Protein AF-A0A2D9J283-F1 (afdb_monomer)

Foldseek 3Di:
DPDDCPVLLVVLVVCVVVLVLVVSLVSLVVCCVRVVQPLSSLLSNLVSCLSVVVPVSNVVSLVSSCVNVVPPPVSVVVSVVSVVVVVVVVVVPD

Nearest PDB structures (foldseek):
  1na3-assembly2_B  TM=9.388E-01  e=2.540E-03  unidentified
  5mgx-assembly3_G  TM=9.702E-01  e=4.937E-03  Homo sapiens
  7bev-assembly1_A  TM=9.433E-01  e=1.971E-02  Homo sapiens
  6fd7-assembly1_A  TM=9.379E-01  e=4.523E-02  Homo sapiens
  8ei0-assembly1_A  TM=9.169E-01  e=1.529E-01  Homo sapiens

Secondary structure (DSSP, 8-state):
----HHHHHHHHHHHHHTT-HHHHHHHHHHHHHH-TT-HHHHHHHHHHHHHTT-HHHHHHHHHHHH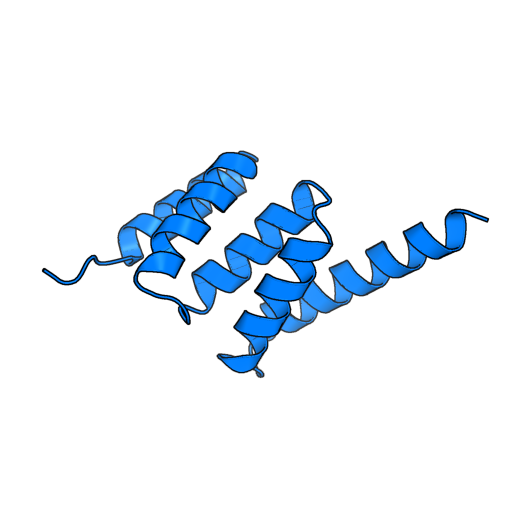HH-TT-HHHHHHHHHHHHHHHHHHHTT-

Sequence (94 aa):
MERDFRHDIQSIQAHLTQGRFDAAIKLCREVLDYAPREPNTLYMLGVAAAQIGDAATTREAFSRALTVTPDRIDLLLNFGNFLQNFICTEVQRF

pLDDT: mean 89.26, std 14.79, range [39.31, 98.44]

Solvent-accessible surface area (backbone atoms only — not comparable to full-atom values): 5143 Å² total; per-residue (Å²): 131,84,83,67,57,72,62,52,51,55,50,33,50,54,25,52,78,69,68,37,31,71,62,19,38,54,49,29,50,61,48,35,76,79,40,77,74,47,47,67,48,26,42,49,31,14,54,29,25,51,76,74,66,37,61,66,57,17,52,53,25,40,52,56,19,38,77,71,47,74,80,43,60,72,57,56,51,53,48,50,54,49,50,55,56,52,54,55,57,63,65,69,74,112

Radius of gyration: 13.59 Å; Cα contacts (8 Å, |Δi|>4): 92; chains: 1; bounding box: 29×28×48 Å

Structure (mmCIF, N/CA/C/O backbone):
data_AF-A0A2D9J283-F1
#
_entry.id   AF-A0A2D9J283-F1
#
loop_
_atom_site.group_PDB
_atom_site.id
_atom_site.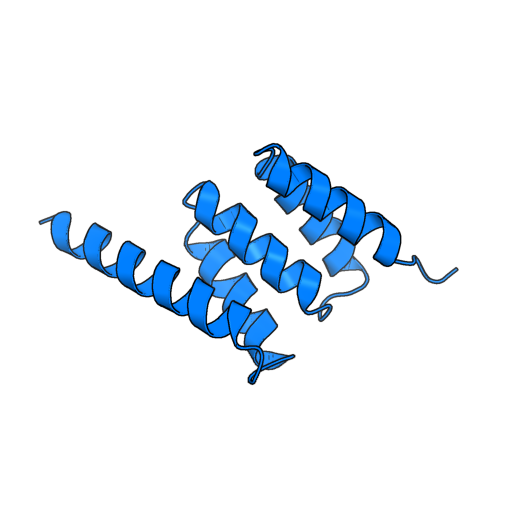type_symbol
_atom_site.label_atom_id
_atom_site.label_alt_id
_atom_site.label_comp_id
_atom_site.label_asym_id
_atom_site.label_entity_id
_atom_site.label_seq_id
_atom_site.pdbx_PDB_ins_code
_atom_site.Cartn_x
_atom_site.Cartn_y
_atom_site.Cartn_z
_atom_site.occupancy
_atom_site.B_iso_or_equiv
_atom_site.auth_seq_id
_atom_site.auth_comp_id
_atom_site.auth_asym_id
_atom_site.auth_atom_id
_atom_site.pdbx_PDB_model_num
ATOM 1 N N . MET A 1 1 ? 5.112 -0.270 -25.196 1.00 40.28 1 MET A N 1
ATOM 2 C CA . MET A 1 1 ? 5.708 0.570 -24.138 1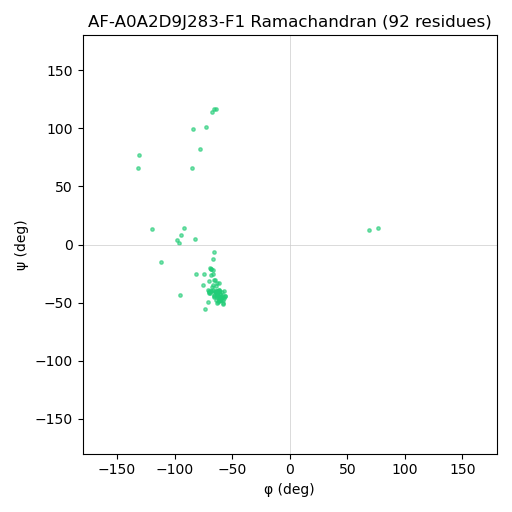.00 40.28 1 MET A CA 1
ATOM 3 C C . MET A 1 1 ? 5.384 -0.101 -22.819 1.00 40.28 1 MET A C 1
ATOM 5 O O . MET A 1 1 ? 4.217 -0.107 -22.449 1.00 40.28 1 MET A O 1
ATOM 9 N N . GLU A 1 2 ? 6.355 -0.741 -22.171 1.00 50.44 2 GLU A N 1
ATOM 10 C CA . GLU A 1 2 ? 6.188 -1.192 -20.784 1.00 50.44 2 GLU A CA 1
ATOM 11 C C . GLU A 1 2 ? 6.053 0.055 -19.910 1.00 50.44 2 GLU A C 1
ATOM 13 O O . GLU A 1 2 ? 6.953 0.895 -19.887 1.00 50.44 2 GLU A O 1
ATOM 18 N N . ARG A 1 3 ? 4.903 0.231 -19.252 1.00 63.84 3 ARG A N 1
ATOM 19 C CA . ARG A 1 3 ? 4.786 1.233 -18.192 1.00 63.84 3 ARG A CA 1
ATOM 20 C C . ARG A 1 3 ? 5.730 0.817 -17.069 1.00 63.84 3 ARG A C 1
ATOM 22 O O . ARG A 1 3 ? 5.569 -0.249 -16.485 1.00 63.84 3 ARG A O 1
ATOM 29 N N . ASP A 1 4 ? 6.727 1.651 -16.811 1.00 74.44 4 ASP A N 1
ATOM 30 C CA . ASP A 1 4 ? 7.700 1.439 -15.748 1.00 74.44 4 ASP A CA 1
ATOM 31 C C . ASP A 1 4 ? 7.133 1.970 -14.42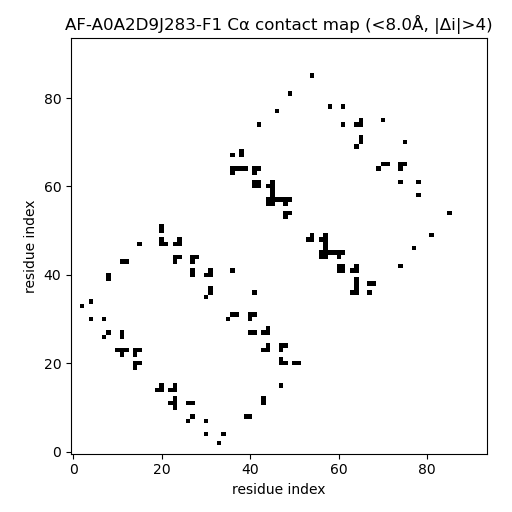8 1.00 74.44 4 ASP A C 1
ATOM 33 O O . ASP A 1 4 ? 7.175 3.172 -14.154 1.00 74.44 4 ASP A O 1
ATOM 37 N N . PHE A 1 5 ? 6.612 1.063 -13.602 1.00 80.38 5 PHE A N 1
ATOM 38 C CA . PHE A 1 5 ? 6.047 1.387 -12.292 1.00 80.38 5 PHE A CA 1
ATOM 39 C C . PHE A 1 5 ? 7.089 1.916 -11.295 1.00 80.38 5 PHE A C 1
ATOM 41 O O . PHE A 1 5 ? 6.714 2.345 -10.209 1.00 80.38 5 PHE A O 1
ATOM 48 N N . ARG A 1 6 ? 8.397 1.930 -11.614 1.00 81.38 6 ARG A N 1
ATOM 49 C CA . ARG A 1 6 ? 9.422 2.482 -10.706 1.00 81.38 6 ARG A CA 1
ATOM 50 C C . ARG A 1 6 ? 9.153 3.940 -10.336 1.00 81.38 6 ARG A C 1
ATOM 52 O O . ARG A 1 6 ? 9.335 4.308 -9.177 1.00 81.38 6 ARG A O 1
ATOM 59 N N . HIS A 1 7 ? 8.698 4.752 -11.291 1.00 87.00 7 HIS A N 1
ATOM 60 C CA . HIS A 1 7 ? 8.320 6.144 -11.022 1.00 87.00 7 HIS A CA 1
ATOM 61 C C . HIS A 1 7 ? 7.032 6.224 -10.198 1.00 87.00 7 HIS A C 1
ATOM 63 O O . HIS A 1 7 ? 6.941 7.022 -9.263 1.00 87.00 7 HIS A O 1
ATOM 69 N N . ASP A 1 8 ? 6.069 5.352 -10.494 1.00 90.44 8 ASP A N 1
ATOM 70 C CA . ASP A 1 8 ? 4.801 5.310 -9.772 1.00 90.44 8 ASP A CA 1
ATOM 71 C C . ASP A 1 8 ? 5.018 4.906 -8.307 1.00 90.44 8 ASP A C 1
ATOM 73 O O . ASP A 1 8 ? 4.490 5.567 -7.419 1.00 90.44 8 ASP A O 1
ATOM 7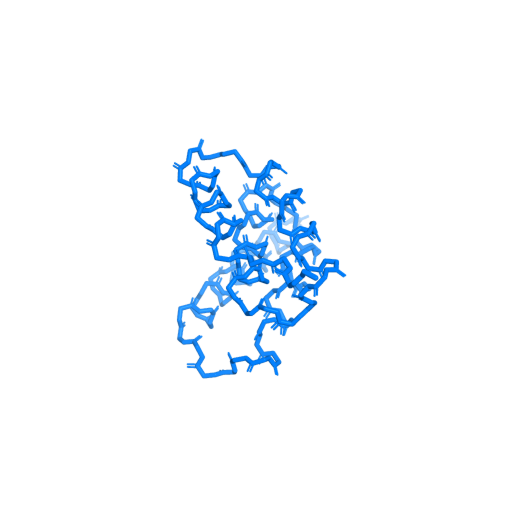7 N N . ILE A 1 9 ? 5.889 3.932 -8.018 1.00 92.62 9 ILE A N 1
ATOM 78 C CA . ILE A 1 9 ? 6.263 3.540 -6.646 1.00 92.62 9 ILE A CA 1
ATOM 79 C C . ILE A 1 9 ? 6.854 4.718 -5.865 1.00 92.62 9 ILE A C 1
ATOM 81 O O . ILE A 1 9 ? 6.473 4.940 -4.715 1.00 92.62 9 ILE A O 1
ATOM 85 N N . GLN A 1 10 ? 7.751 5.507 -6.465 1.00 93.38 10 GLN A N 1
ATOM 86 C CA . GLN A 1 10 ? 8.308 6.689 -5.794 1.00 93.38 10 GLN A CA 1
ATOM 87 C C . GLN A 1 10 ? 7.216 7.710 -5.455 1.00 93.38 10 GLN A C 1
ATOM 89 O O . GLN A 1 10 ? 7.209 8.277 -4.360 1.00 93.38 10 GLN A O 1
ATOM 94 N N . SER A 1 11 ? 6.262 7.909 -6.366 1.00 95.00 11 SER A N 1
ATOM 95 C CA . SER A 1 11 ? 5.112 8.782 -6.140 1.00 95.00 11 SER A CA 1
ATOM 96 C C . SER A 1 11 ? 4.194 8.245 -5.033 1.00 95.00 11 SER A C 1
ATOM 98 O O . SER A 1 11 ? 3.854 8.988 -4.109 1.00 95.00 11 SER A O 1
ATOM 100 N N . ILE A 1 12 ? 3.871 6.944 -5.036 1.00 96.94 12 ILE A N 1
ATOM 101 C CA . ILE A 1 12 ? 3.106 6.298 -3.955 1.00 96.94 12 ILE A CA 1
ATOM 102 C C . ILE A 1 12 ? 3.823 6.522 -2.618 1.00 96.94 12 ILE A C 1
ATOM 104 O O . ILE A 1 12 ? 3.193 6.903 -1.629 1.00 96.94 12 ILE A O 1
ATOM 108 N N . GLN A 1 13 ? 5.147 6.355 -2.578 1.00 95.62 13 GLN A N 1
ATOM 109 C CA . GLN A 1 13 ? 5.929 6.528 -1.356 1.00 95.62 13 GLN A CA 1
ATOM 110 C C . GLN A 1 13 ? 5.877 7.975 -0.864 1.00 95.62 13 GLN A C 1
ATOM 112 O O . GLN A 1 13 ? 5.706 8.209 0.331 1.00 95.62 13 GLN A O 1
ATOM 117 N N . ALA A 1 14 ? 5.950 8.946 -1.774 1.00 97.38 14 ALA A N 1
ATOM 118 C CA . ALA A 1 14 ? 5.791 10.357 -1.445 1.00 97.38 14 ALA A CA 1
ATOM 119 C C . ALA A 1 14 ? 4.381 10.687 -0.922 1.00 97.38 14 ALA A C 1
ATOM 121 O O . ALA A 1 14 ? 4.235 11.524 -0.031 1.00 97.38 14 ALA A O 1
ATOM 122 N N . HIS A 1 15 ? 3.335 10.043 -1.445 1.00 97.62 15 HIS A N 1
ATOM 123 C CA . HIS A 1 15 ? 1.979 10.183 -0.915 1.00 97.62 15 HIS A CA 1
ATOM 124 C C . HIS A 1 15 ? 1.856 9.609 0.502 1.00 97.62 15 HIS A C 1
ATOM 126 O O . HIS A 1 15 ? 1.286 10.274 1.368 1.00 97.62 15 HIS A O 1
ATOM 132 N N . LEU A 1 16 ? 2.438 8.433 0.758 1.00 97.19 16 LEU A N 1
ATOM 133 C CA . LEU A 1 16 ? 2.464 7.804 2.081 1.00 97.19 16 LEU A CA 1
ATOM 134 C C . LEU A 1 16 ? 3.182 8.665 3.125 1.00 97.19 16 LEU A C 1
ATOM 136 O O . LEU A 1 16 ? 2.649 8.882 4.210 1.00 97.19 16 LEU A O 1
ATOM 140 N N . THR A 1 17 ? 4.369 9.187 2.801 1.00 97.00 17 THR A N 1
ATOM 141 C CA . THR A 1 17 ? 5.160 10.007 3.737 1.00 97.00 17 THR A CA 1
ATOM 142 C C . THR A 1 17 ? 4.483 11.333 4.066 1.00 97.00 17 THR A C 1
ATOM 144 O O . THR A 1 17 ? 4.698 11.885 5.140 1.00 97.00 17 THR A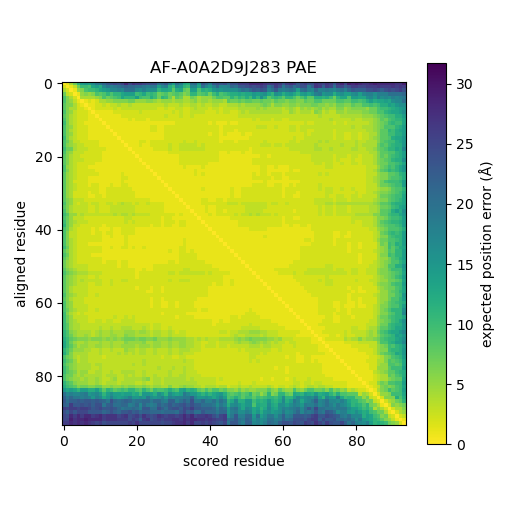 O 1
ATOM 147 N N . GLN A 1 18 ? 3.634 11.831 3.167 1.00 97.50 18 GLN A N 1
ATOM 148 C CA . GLN A 1 18 ? 2.868 13.062 3.351 1.00 97.50 18 GLN A CA 1
ATOM 149 C C . GLN A 1 18 ? 1.459 12.809 3.918 1.00 97.50 18 GLN A C 1
ATOM 151 O O . GLN A 1 18 ? 0.644 13.728 3.945 1.00 97.50 18 GLN A O 1
ATOM 156 N N . GLY A 1 19 ? 1.146 11.575 4.335 1.00 97.19 19 GLY A N 1
ATOM 157 C CA . GLY A 1 19 ? -0.146 11.209 4.926 1.00 97.19 19 GLY A CA 1
ATOM 158 C C . GLY A 1 19 ? -1.329 11.238 3.952 1.00 97.19 19 GLY A C 1
ATOM 159 O O . GLY A 1 19 ? -2.482 11.183 4.372 1.00 97.19 19 GLY A O 1
ATOM 160 N N . ARG A 1 20 ? -1.079 11.325 2.640 1.00 98.12 20 ARG A N 1
ATOM 161 C CA . ARG A 1 20 ? -2.122 11.332 1.604 1.00 98.12 20 ARG A CA 1
ATOM 162 C C . ARG A 1 20 ? -2.516 9.909 1.226 1.00 98.12 20 ARG A C 1
ATOM 164 O O . ARG A 1 20 ? -2.267 9.467 0.102 1.00 98.12 20 ARG A O 1
ATOM 171 N N . PHE A 1 21 ? -3.114 9.193 2.170 1.00 97.75 21 PHE A N 1
ATOM 172 C CA . PHE A 1 21 ? -3.393 7.764 2.032 1.00 97.75 21 PHE A CA 1
ATOM 173 C C . PHE A 1 21 ? -4.380 7.444 0.904 1.00 97.75 21 PHE A C 1
ATOM 175 O O . PHE A 1 21 ? -4.102 6.543 0.121 1.00 97.75 21 PHE A O 1
ATOM 182 N N . ASP A 1 22 ? -5.448 8.223 0.718 1.00 97.81 22 ASP A N 1
ATOM 183 C CA . ASP A 1 22 ? -6.392 8.004 -0.392 1.00 97.81 22 ASP A CA 1
ATOM 184 C C . ASP A 1 22 ? -5.727 8.131 -1.769 1.00 97.81 22 ASP A C 1
ATOM 186 O O . ASP A 1 22 ? -5.976 7.337 -2.679 1.00 97.81 22 ASP A O 1
ATOM 190 N N . ALA A 1 23 ? -4.829 9.110 -1.920 1.00 97.50 23 ALA A N 1
ATOM 191 C CA . ALA A 1 23 ? -4.070 9.292 -3.152 1.00 97.50 23 ALA A CA 1
ATOM 192 C C . ALA A 1 23 ? -3.074 8.144 -3.377 1.00 97.50 23 ALA A C 1
A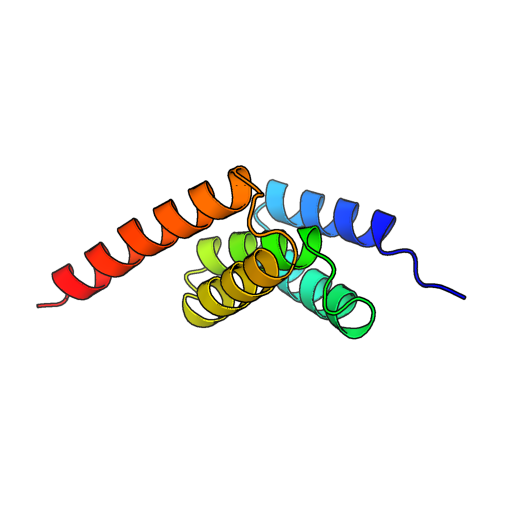TOM 194 O O . ALA A 1 23 ? -2.953 7.661 -4.502 1.00 97.50 23 ALA A O 1
ATOM 195 N N . ALA A 1 24 ? -2.414 7.670 -2.312 1.00 98.38 24 ALA A N 1
ATOM 196 C CA . ALA A 1 24 ? -1.554 6.490 -2.378 1.00 98.38 24 ALA A CA 1
ATOM 197 C C . ALA A 1 24 ? -2.348 5.242 -2.796 1.00 98.38 24 ALA A C 1
ATOM 199 O O . ALA A 1 24 ? -1.920 4.534 -3.698 1.00 98.38 24 ALA A O 1
ATOM 200 N N . ILE A 1 25 ? -3.529 5.006 -2.211 1.00 98.44 25 ILE A N 1
ATOM 201 C CA . ILE A 1 25 ? -4.407 3.873 -2.553 1.00 98.44 25 ILE A CA 1
ATOM 202 C C . ILE A 1 25 ? -4.816 3.927 -4.021 1.00 98.44 25 ILE A C 1
ATOM 204 O O . ILE A 1 25 ? -4.754 2.909 -4.713 1.00 98.44 25 ILE A O 1
ATOM 208 N N . LYS A 1 26 ? -5.232 5.104 -4.504 1.00 97.94 26 LYS A N 1
ATOM 209 C CA . LYS A 1 26 ? -5.617 5.286 -5.904 1.00 97.94 26 LYS A CA 1
ATOM 210 C C . LYS A 1 26 ? -4.467 4.910 -6.838 1.00 97.94 26 LYS A C 1
ATOM 212 O O . LYS A 1 26 ? -4.662 4.087 -7.726 1.00 97.94 26 LYS A O 1
ATOM 217 N N . LEU A 1 27 ? -3.277 5.453 -6.593 1.00 96.88 27 LEU A N 1
ATOM 218 C CA . LEU A 1 27 ? -2.114 5.186 -7.432 1.00 96.88 27 LEU A CA 1
ATOM 219 C C . LEU A 1 27 ? -1.644 3.725 -7.322 1.00 96.88 27 LEU A C 1
ATOM 221 O O . LEU A 1 27 ? -1.305 3.120 -8.332 1.00 96.88 27 LEU A O 1
ATOM 225 N N . CYS A 1 28 ? -1.711 3.112 -6.134 1.00 97.88 28 CYS A N 1
ATOM 226 C CA . CYS A 1 28 ? -1.460 1.679 -5.979 1.00 97.88 28 CYS A CA 1
ATOM 227 C C . CYS A 1 28 ? -2.386 0.839 -6.864 1.00 97.88 28 CYS A C 1
ATOM 229 O O . CYS A 1 28 ? -1.922 -0.090 -7.516 1.00 97.88 28 CYS A O 1
ATOM 231 N N . ARG A 1 29 ? -3.690 1.144 -6.894 1.00 97.38 29 ARG A N 1
ATOM 232 C CA . ARG A 1 29 ? -4.652 0.417 -7.740 1.00 97.38 29 ARG A CA 1
ATOM 233 C C . ARG A 1 29 ? -4.314 0.571 -9.222 1.00 97.38 29 ARG A C 1
ATOM 235 O O . ARG A 1 29 ? -4.248 -0.433 -9.917 1.00 97.38 29 ARG A O 1
ATOM 242 N N . GLU A 1 30 ? -3.992 1.787 -9.660 1.00 95.88 30 GLU A N 1
ATOM 243 C CA . GLU A 1 30 ? -3.567 2.052 -11.042 1.00 95.88 30 GLU A CA 1
ATOM 244 C C . GLU A 1 30 ? -2.313 1.253 -11.429 1.00 95.88 30 GLU A C 1
ATOM 246 O O . GLU A 1 30 ? -2.253 0.711 -12.530 1.00 95.88 30 GLU A O 1
ATOM 251 N N . VAL A 1 31 ? -1.326 1.138 -10.531 1.00 95.88 31 VAL A N 1
ATOM 252 C CA . VAL A 1 31 ? -0.135 0.301 -10.758 1.00 95.88 31 VAL A CA 1
ATOM 253 C C . VAL A 1 31 ? -0.501 -1.180 -10.829 1.00 95.88 31 VAL A C 1
ATOM 255 O O . VAL A 1 31 ? -0.045 -1.895 -11.721 1.00 95.88 31 VAL A O 1
ATOM 258 N N . LEU A 1 32 ? -1.355 -1.655 -9.922 1.00 95.88 32 LEU A N 1
ATOM 259 C CA . LEU A 1 32 ? -1.771 -3.058 -9.871 1.00 95.88 32 LEU A CA 1
ATOM 260 C C . LEU A 1 32 ? -2.649 -3.475 -11.059 1.00 95.88 32 LEU A C 1
ATOM 262 O O . LEU A 1 32 ? -2.683 -4.664 -11.369 1.00 95.88 32 LEU A O 1
ATOM 266 N N . ASP A 1 33 ? -3.299 -2.540 -11.755 1.00 95.12 33 ASP A N 1
ATOM 267 C CA . ASP A 1 33 ? -4.057 -2.842 -12.976 1.00 95.12 33 ASP A CA 1
ATOM 268 C C . ASP A 1 33 ? -3.156 -3.385 -14.096 1.00 95.12 33 ASP A C 1
ATOM 270 O O . ASP A 1 33 ? -3.578 -4.236 -14.880 1.00 95.12 33 ASP A O 1
ATOM 274 N N . TYR A 1 34 ? -1.901 -2.929 -14.166 1.00 93.31 34 TYR A N 1
ATOM 275 C CA . TYR A 1 34 ? -0.938 -3.385 -15.173 1.00 93.31 34 TYR A CA 1
ATOM 276 C C . TYR A 1 34 ? 0.227 -4.209 -14.594 1.00 93.31 34 TYR A C 1
ATOM 278 O O . TYR A 1 34 ? 0.904 -4.912 -15.343 1.00 93.31 34 TYR A O 1
ATOM 286 N N . ALA A 1 35 ? 0.440 -4.186 -13.275 1.00 93.50 35 ALA A N 1
ATOM 287 C CA . ALA A 1 35 ? 1.431 -4.986 -12.553 1.00 93.50 35 ALA A CA 1
ATOM 288 C C . ALA A 1 35 ? 0.802 -5.681 -11.317 1.00 93.50 35 ALA A C 1
ATOM 290 O O . ALA A 1 35 ? 1.175 -5.406 -10.176 1.00 93.50 35 ALA A O 1
ATOM 291 N N . PRO A 1 36 ? -0.135 -6.635 -11.501 1.00 94.88 36 PRO A N 1
ATOM 292 C CA . PRO A 1 36 ? -1.041 -7.131 -10.447 1.00 94.88 36 PRO A CA 1
ATOM 293 C C . PRO A 1 36 ? -0.385 -7.901 -9.293 1.00 94.88 36 PRO A C 1
ATOM 295 O O . PRO A 1 36 ? -1.038 -8.194 -8.284 1.00 94.88 36 PRO A O 1
ATOM 298 N N . ARG A 1 37 ? 0.886 -8.271 -9.455 1.00 94.50 37 ARG A N 1
ATOM 299 C CA . ARG A 1 37 ? 1.681 -9.037 -8.488 1.00 94.50 37 ARG A CA 1
ATOM 300 C C . ARG A 1 37 ? 2.920 -8.275 -8.022 1.00 94.50 37 ARG A C 1
ATOM 302 O O . ARG A 1 37 ? 3.801 -8.897 -7.442 1.00 94.50 37 ARG A O 1
ATOM 309 N N . GLU A 1 38 ? 3.021 -6.973 -8.292 1.00 94.69 38 GLU A N 1
ATOM 310 C CA . GLU A 1 38 ? 4.172 -6.190 -7.842 1.00 94.69 38 GLU A CA 1
ATOM 311 C C . GLU A 1 38 ? 4.147 -6.073 -6.303 1.00 94.69 38 GLU A C 1
ATOM 313 O O . GLU A 1 38 ? 3.207 -5.505 -5.734 1.00 94.69 38 GLU A O 1
ATOM 318 N N . PRO A 1 39 ? 5.130 -6.667 -5.602 1.00 93.12 39 PRO A N 1
ATOM 319 C CA . PRO A 1 39 ? 5.041 -6.863 -4.160 1.00 93.12 39 PRO A CA 1
ATOM 320 C C . PRO A 1 39 ? 5.139 -5.558 -3.365 1.00 93.12 39 PRO A C 1
ATOM 322 O O . PRO A 1 39 ? 4.525 -5.460 -2.302 1.00 93.12 39 PRO A O 1
ATOM 325 N N . ASN A 1 40 ? 5.871 -4.546 -3.847 1.00 94.12 40 ASN A N 1
ATOM 326 C CA . ASN A 1 40 ? 5.992 -3.273 -3.130 1.00 94.12 40 ASN A CA 1
ATOM 327 C C . ASN A 1 40 ? 4.687 -2.483 -3.156 1.00 94.12 40 ASN A C 1
ATOM 329 O O . ASN A 1 40 ? 4.283 -1.937 -2.137 1.00 94.12 40 ASN A O 1
ATOM 333 N N . THR A 1 41 ? 3.990 -2.481 -4.282 1.00 96.81 41 THR A N 1
ATOM 334 C CA . THR A 1 41 ? 2.724 -1.786 -4.483 1.00 96.81 41 THR A CA 1
ATOM 335 C C . THR A 1 41 ? 1.623 -2.452 -3.668 1.00 96.81 41 THR A C 1
ATOM 337 O O . THR A 1 41 ? 0.851 -1.758 -3.010 1.00 96.81 41 THR A O 1
ATOM 340 N N . LEU A 1 42 ? 1.583 -3.791 -3.622 1.00 97.56 42 LEU A N 1
ATOM 341 C CA . LEU A 1 42 ? 0.674 -4.514 -2.723 1.00 97.56 42 LEU A CA 1
ATOM 342 C C . LEU A 1 42 ? 0.962 -4.187 -1.249 1.00 97.56 42 LEU A C 1
ATOM 344 O O . LEU A 1 42 ? 0.039 -3.903 -0.488 1.00 97.56 42 LEU A O 1
ATOM 348 N N . TYR A 1 43 ? 2.237 -4.163 -0.851 1.00 97.19 43 TYR A N 1
ATOM 349 C CA . TYR A 1 43 ? 2.642 -3.761 0.498 1.00 97.19 43 TYR A CA 1
ATOM 350 C C . TYR A 1 43 ? 2.208 -2.322 0.826 1.00 97.19 43 TYR A C 1
ATOM 352 O O . TYR A 1 43 ? 1.599 -2.075 1.866 1.00 97.19 43 TYR A O 1
ATOM 360 N N . MET A 1 44 ? 2.459 -1.371 -0.074 1.00 97.56 44 MET A N 1
ATOM 361 C CA . MET A 1 44 ? 2.116 0.043 0.103 1.00 97.56 44 MET A CA 1
ATOM 362 C C . MET A 1 44 ? 0.605 0.281 0.123 1.00 97.56 44 MET A C 1
ATOM 364 O O . MET A 1 44 ? 0.141 1.122 0.890 1.00 97.56 44 MET A O 1
ATOM 368 N N . LEU A 1 45 ? -0.167 -0.481 -0.660 1.00 98.31 45 LEU A N 1
ATOM 369 C CA . LEU A 1 45 ? -1.628 -0.493 -0.583 1.00 98.31 45 LEU A CA 1
ATOM 370 C C . LEU A 1 45 ? -2.098 -0.946 0.803 1.00 98.31 45 LEU A C 1
ATOM 372 O O . LEU A 1 45 ? -2.951 -0.290 1.393 1.00 98.31 45 LEU A O 1
ATOM 376 N N . GLY A 1 46 ? -1.512 -2.024 1.334 1.00 97.44 46 GLY A N 1
ATOM 377 C CA . GLY A 1 46 ? -1.808 -2.512 2.682 1.00 97.44 46 GLY A CA 1
ATOM 378 C C . GLY A 1 46 ? -1.500 -1.470 3.757 1.00 97.44 46 GLY A C 1
ATOM 379 O O . GLY A 1 46 ? -2.340 -1.202 4.612 1.00 97.44 46 GLY A O 1
ATOM 380 N N . VAL A 1 47 ? -0.335 -0.820 3.676 1.00 96.69 47 VAL A N 1
ATOM 381 C CA . VAL A 1 47 ? 0.049 0.265 4.594 1.00 96.69 47 VAL A CA 1
ATOM 382 C C . VAL A 1 47 ? -0.921 1.445 4.501 1.00 96.69 47 VAL A C 1
ATOM 384 O O . VAL A 1 47 ? -1.398 1.915 5.528 1.00 96.69 47 VAL A O 1
ATOM 387 N N . ALA A 1 48 ? -1.243 1.921 3.296 1.00 97.94 48 ALA A N 1
ATOM 388 C CA . ALA A 1 48 ? -2.152 3.054 3.120 1.00 97.94 48 ALA A CA 1
ATOM 389 C C . ALA A 1 48 ? -3.567 2.746 3.638 1.00 97.94 48 ALA A C 1
ATOM 391 O O . ALA A 1 48 ? -4.159 3.569 4.334 1.00 97.94 48 ALA A O 1
ATOM 392 N N . ALA A 1 49 ? -4.087 1.554 3.331 1.00 97.50 49 ALA A N 1
ATOM 393 C CA . ALA A 1 49 ? -5.401 1.101 3.776 1.00 97.50 49 ALA A CA 1
ATOM 394 C C . ALA A 1 49 ? -5.478 0.970 5.304 1.00 97.50 49 ALA A C 1
ATOM 396 O O . ALA A 1 49 ? -6.469 1.386 5.906 1.00 97.50 49 ALA A O 1
ATOM 397 N N . ALA A 1 50 ? -4.412 0.471 5.940 1.00 95.25 50 ALA A N 1
ATOM 398 C CA . ALA A 1 50 ? -4.347 0.345 7.392 1.00 95.25 50 ALA A CA 1
ATOM 399 C C . ALA A 1 50 ? -4.466 1.714 8.077 1.00 95.25 50 ALA A C 1
ATOM 401 O O . ALA A 1 50 ? -5.169 1.844 9.078 1.00 95.25 50 ALA A O 1
ATOM 402 N N . GLN A 1 51 ? -3.836 2.744 7.503 1.00 95.06 51 GLN A N 1
ATOM 403 C CA . GLN A 1 51 ? -3.828 4.097 8.066 1.00 95.06 51 GLN A CA 1
ATOM 404 C C . GLN A 1 51 ? -5.191 4.792 8.026 1.00 95.06 51 GLN A C 1
ATOM 406 O O . GLN A 1 51 ? -5.459 5.649 8.864 1.00 95.06 51 GLN A O 1
ATOM 411 N N . ILE A 1 52 ? -6.063 4.415 7.087 1.00 94.88 52 ILE A N 1
ATOM 412 C CA . ILE A 1 52 ? -7.437 4.936 7.007 1.00 94.88 52 ILE A CA 1
ATOM 413 C C . ILE A 1 52 ? -8.472 4.002 7.651 1.00 94.88 52 ILE A C 1
ATOM 415 O O . ILE A 1 52 ? -9.668 4.274 7.589 1.00 94.88 52 ILE A O 1
ATOM 419 N N . GLY A 1 53 ? -8.034 2.895 8.261 1.00 92.75 53 GLY A N 1
ATOM 420 C CA . GLY A 1 53 ? -8.917 1.921 8.905 1.00 92.75 53 GLY A CA 1
ATOM 421 C C . GLY A 1 53 ? -9.668 0.992 7.943 1.00 92.75 53 GLY A C 1
ATOM 422 O O . GLY A 1 53 ? -10.593 0.299 8.370 1.00 92.75 53 GLY A O 1
ATOM 423 N N . ASP A 1 54 ? -9.281 0.925 6.664 1.00 95.00 54 ASP A N 1
ATOM 424 C CA . ASP A 1 54 ? -9.857 -0.023 5.705 1.00 95.00 54 ASP A CA 1
ATOM 425 C C . ASP A 1 54 ? -9.259 -1.422 5.916 1.00 95.00 54 ASP A C 1
ATOM 427 O O . ASP A 1 54 ? -8.317 -1.869 5.250 1.00 95.00 54 ASP A O 1
ATOM 431 N N . ALA A 1 55 ? -9.823 -2.133 6.887 1.00 94.19 55 ALA A N 1
ATOM 432 C CA . ALA A 1 55 ? -9.360 -3.454 7.281 1.00 94.19 55 ALA A CA 1
ATOM 433 C C . ALA A 1 55 ? -9.594 -4.547 6.230 1.00 94.19 55 ALA A C 1
ATOM 435 O O . ALA A 1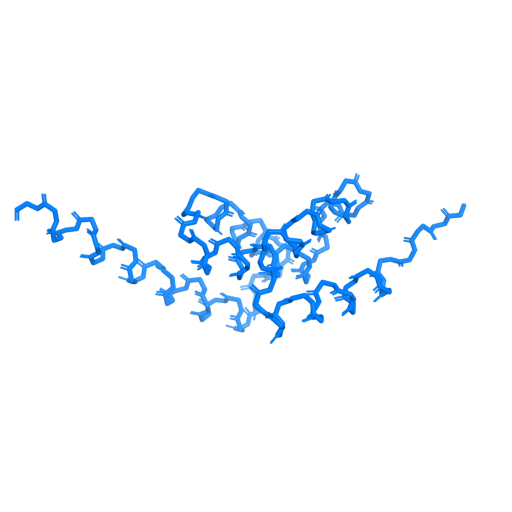 55 ? -8.940 -5.594 6.281 1.00 94.19 55 ALA A O 1
ATOM 436 N N . ALA A 1 56 ? -10.532 -4.343 5.302 1.00 94.31 56 ALA A N 1
ATOM 437 C CA . ALA A 1 56 ? -10.784 -5.285 4.219 1.00 94.31 56 ALA A CA 1
ATOM 438 C C . ALA A 1 56 ? -9.648 -5.205 3.194 1.00 94.31 56 ALA A C 1
ATOM 440 O O . ALA A 1 56 ? -8.956 -6.203 2.971 1.00 94.31 56 ALA A O 1
ATOM 441 N N . THR A 1 57 ? -9.379 -4.003 2.673 1.00 96.06 57 THR A N 1
ATOM 442 C CA . THR A 1 57 ? -8.286 -3.777 1.716 1.00 96.06 57 THR A CA 1
ATOM 443 C C . THR A 1 57 ? -6.931 -4.108 2.337 1.00 96.06 57 THR A C 1
ATOM 445 O O . THR A 1 57 ? -6.092 -4.727 1.685 1.00 96.06 57 THR A O 1
ATOM 448 N N . THR A 1 58 ? -6.722 -3.772 3.614 1.00 96.56 58 THR A N 1
ATOM 449 C CA . THR A 1 58 ? -5.473 -4.087 4.324 1.00 96.56 58 THR A CA 1
ATOM 450 C C . THR A 1 58 ? -5.185 -5.588 4.324 1.00 96.56 58 THR A C 1
ATOM 452 O O . THR A 1 58 ? -4.093 -6.011 3.941 1.00 96.56 58 THR A O 1
ATOM 455 N N . ARG A 1 59 ? -6.174 -6.407 4.713 1.00 95.75 59 ARG A N 1
ATOM 456 C CA . ARG A 1 59 ? -6.029 -7.869 4.741 1.00 95.75 59 ARG A CA 1
ATOM 457 C C . ARG A 1 59 ? -5.780 -8.436 3.354 1.00 95.75 59 ARG A C 1
ATOM 459 O O . ARG A 1 59 ? -4.885 -9.265 3.207 1.00 95.75 59 ARG A O 1
ATOM 466 N N . GLU A 1 60 ? -6.535 -7.997 2.351 1.00 96.75 60 GLU A N 1
ATOM 467 C CA . GLU A 1 60 ? -6.367 -8.493 0.986 1.00 96.75 60 GLU A CA 1
ATOM 468 C C . GLU A 1 60 ? -4.969 -8.167 0.441 1.00 96.75 60 GLU A C 1
ATOM 470 O O . GLU A 1 60 ? -4.267 -9.056 -0.046 1.00 96.75 60 GLU A O 1
ATOM 475 N N . ALA A 1 61 ? -4.540 -6.909 0.566 1.00 97.50 61 ALA A N 1
ATOM 476 C CA . ALA A 1 61 ? -3.289 -6.424 0.000 1.00 97.50 61 ALA A CA 1
ATOM 477 C C . ALA A 1 61 ? -2.066 -7.106 0.630 1.00 97.50 61 ALA A C 1
ATOM 479 O O . ALA A 1 61 ? -1.218 -7.630 -0.096 1.00 97.50 61 ALA A O 1
ATOM 480 N N . PHE A 1 62 ? -2.005 -7.186 1.966 1.00 96.50 62 PHE A N 1
ATOM 481 C CA . PHE A 1 62 ? -0.922 -7.898 2.651 1.00 96.50 62 PHE A CA 1
ATOM 482 C C . PHE A 1 62 ? -0.935 -9.401 2.359 1.00 96.50 62 PHE A C 1
ATOM 484 O O . PHE A 1 62 ? 0.125 -9.975 2.113 1.00 96.50 62 PHE A O 1
ATOM 491 N N . SER A 1 63 ? -2.113 -10.035 2.308 1.00 95.38 63 SER A N 1
ATOM 492 C CA . SER A 1 63 ? -2.211 -11.462 1.971 1.00 95.38 63 SER A CA 1
ATOM 493 C C . SER A 1 63 ? -1.675 -11.731 0.568 1.00 95.38 63 SER A C 1
ATOM 495 O O . SER A 1 63 ? -0.832 -12.605 0.384 1.00 95.38 63 SER A O 1
ATOM 497 N N . ARG A 1 64 ? -2.093 -10.935 -0.425 1.00 97.56 64 ARG A N 1
ATOM 498 C CA . ARG A 1 64 ? -1.584 -11.036 -1.800 1.00 97.56 64 ARG A CA 1
ATOM 499 C C . ARG A 1 64 ? -0.080 -10.800 -1.858 1.00 97.56 64 ARG A C 1
ATOM 501 O O . ARG A 1 64 ? 0.617 -11.553 -2.532 1.00 97.56 64 ARG A O 1
ATOM 508 N N . ALA A 1 65 ? 0.437 -9.813 -1.138 1.00 96.62 65 ALA A N 1
ATOM 509 C CA . ALA A 1 65 ? 1.867 -9.544 -1.122 1.00 96.62 65 ALA A CA 1
ATOM 510 C C . ALA A 1 65 ? 2.677 -10.718 -0.534 1.00 96.62 65 ALA A C 1
ATOM 512 O O . ALA A 1 65 ? 3.692 -11.104 -1.112 1.00 96.62 65 ALA A O 1
ATOM 513 N N . LEU A 1 66 ? 2.186 -11.366 0.531 1.00 95.62 66 LEU A N 1
ATOM 514 C CA . LEU A 1 66 ? 2.803 -12.575 1.102 1.00 95.62 66 LEU A CA 1
ATOM 515 C C . LEU A 1 66 ? 2.783 -13.773 0.154 1.00 95.62 66 LEU A C 1
ATOM 517 O O . LEU A 1 66 ? 3.703 -14.582 0.192 1.00 95.62 66 LEU A O 1
ATOM 521 N N . THR A 1 67 ? 1.786 -13.889 -0.730 1.00 96.25 67 THR A N 1
ATOM 522 C CA . THR A 1 67 ? 1.811 -14.950 -1.757 1.00 96.25 67 THR A CA 1
ATOM 523 C C . THR A 1 67 ? 2.932 -14.765 -2.783 1.00 96.25 67 THR A C 1
ATOM 525 O O . THR A 1 67 ? 3.311 -15.727 -3.447 1.00 96.25 67 THR A O 1
ATOM 528 N N . VAL A 1 68 ? 3.452 -13.542 -2.941 1.00 95.94 68 VAL A N 1
ATOM 529 C CA . VAL A 1 68 ? 4.541 -13.224 -3.878 1.00 95.94 68 VAL A CA 1
ATOM 530 C C . VAL A 1 68 ? 5.898 -13.250 -3.175 1.00 95.94 68 VAL A C 1
ATOM 532 O O . VAL A 1 68 ? 6.846 -13.807 -3.720 1.00 95.94 68 VAL A O 1
ATOM 535 N N . THR A 1 69 ? 5.987 -12.676 -1.973 1.00 94.00 69 THR A N 1
ATOM 536 C CA . THR A 1 69 ? 7.220 -12.587 -1.172 1.00 94.00 69 THR A CA 1
ATOM 537 C C . THR A 1 69 ? 6.960 -13.058 0.267 1.00 94.00 69 THR A C 1
ATOM 539 O O . THR A 1 69 ? 6.782 -12.222 1.161 1.00 94.00 69 THR A O 1
ATOM 542 N N . PRO A 1 70 ? 6.874 -14.379 0.511 1.00 94.00 70 PRO A N 1
ATOM 543 C CA . PRO A 1 70 ? 6.481 -14.935 1.811 1.00 94.00 70 PRO A CA 1
ATOM 544 C C . PRO A 1 70 ? 7.527 -14.733 2.916 1.00 94.00 70 PRO A C 1
ATOM 546 O O . PRO A 1 70 ? 7.199 -14.800 4.096 1.00 94.00 70 PRO A O 1
ATOM 549 N N . ASP A 1 71 ? 8.779 -14.487 2.544 1.00 94.06 71 ASP A N 1
ATOM 550 C CA . ASP A 1 71 ? 9.943 -14.312 3.416 1.00 94.06 71 ASP A CA 1
ATOM 551 C C . ASP A 1 71 ? 10.262 -12.838 3.722 1.00 94.06 71 ASP A C 1
ATOM 553 O O . ASP A 1 71 ? 11.210 -12.529 4.449 1.00 94.06 71 ASP A O 1
ATOM 557 N N . ARG A 1 72 ? 9.459 -11.906 3.197 1.00 92.56 72 ARG A N 1
ATOM 558 C CA . ARG A 1 72 ? 9.663 -10.470 3.385 1.00 92.56 72 ARG A CA 1
ATOM 559 C C . ARG A 1 72 ? 9.302 -10.041 4.816 1.00 92.56 72 ARG A C 1
ATOM 561 O O . ARG A 1 72 ? 8.135 -9.847 5.157 1.00 92.56 72 ARG A O 1
ATOM 568 N N . ILE A 1 73 ? 10.330 -9.863 5.647 1.00 93.19 73 ILE A N 1
ATOM 569 C CA . ILE A 1 73 ? 10.213 -9.609 7.094 1.00 93.19 73 ILE A CA 1
ATOM 570 C C . ILE A 1 73 ? 9.398 -8.350 7.417 1.00 93.19 73 ILE A C 1
ATOM 572 O O . ILE A 1 73 ? 8.535 -8.396 8.290 1.00 93.19 73 ILE A O 1
ATOM 576 N N . ASP A 1 74 ? 9.630 -7.232 6.725 1.00 90.81 74 ASP A N 1
ATOM 577 C CA . ASP A 1 74 ? 8.903 -5.977 6.969 1.00 90.81 74 ASP A CA 1
ATOM 578 C C . ASP A 1 74 ? 7.397 -6.123 6.717 1.00 90.81 74 ASP A C 1
ATOM 580 O O . ASP A 1 74 ? 6.577 -5.541 7.429 1.00 90.81 74 ASP A O 1
ATOM 584 N N . LEU A 1 75 ? 7.021 -6.966 5.757 1.00 93.94 75 LEU A N 1
ATOM 585 C CA . LEU A 1 75 ? 5.631 -7.271 5.463 1.00 93.94 75 LEU A CA 1
ATOM 586 C C . LEU A 1 75 ? 4.997 -8.116 6.570 1.00 93.94 75 LEU A C 1
ATOM 588 O O . LEU A 1 75 ? 3.934 -7.759 7.079 1.00 93.94 75 LEU A O 1
ATOM 592 N N . LEU A 1 76 ? 5.668 -9.196 6.978 1.00 94.62 76 LEU A N 1
ATOM 593 C CA . LEU A 1 76 ? 5.219 -10.052 8.079 1.00 94.62 76 LEU A CA 1
ATOM 594 C C . LEU A 1 76 ? 5.024 -9.250 9.373 1.00 94.62 76 LEU A C 1
ATOM 596 O O . LEU A 1 76 ? 3.999 -9.401 10.037 1.00 94.62 76 LEU A O 1
ATOM 600 N N . LEU A 1 77 ? 5.971 -8.365 9.701 1.00 94.88 77 LEU A N 1
ATOM 601 C CA . LEU A 1 77 ? 5.893 -7.499 10.878 1.00 94.88 77 LEU A CA 1
ATOM 602 C C . LEU A 1 77 ? 4.708 -6.533 10.795 1.00 94.88 77 LEU A C 1
ATOM 604 O O . LEU A 1 77 ? 3.910 -6.458 11.729 1.00 94.88 77 LEU A O 1
ATOM 608 N N . ASN A 1 78 ? 4.553 -5.821 9.679 1.00 92.38 78 ASN A N 1
ATOM 609 C CA . ASN A 1 78 ? 3.477 -4.841 9.542 1.00 92.38 78 ASN A CA 1
ATOM 610 C C . ASN A 1 78 ? 2.095 -5.489 9.517 1.00 92.38 78 ASN A C 1
ATOM 612 O O . ASN A 1 78 ? 1.169 -4.973 10.143 1.00 92.38 78 ASN A O 1
ATOM 616 N N . PHE A 1 79 ? 1.954 -6.637 8.853 1.00 94.38 79 PHE A N 1
ATOM 617 C CA . PHE A 1 79 ? 0.686 -7.35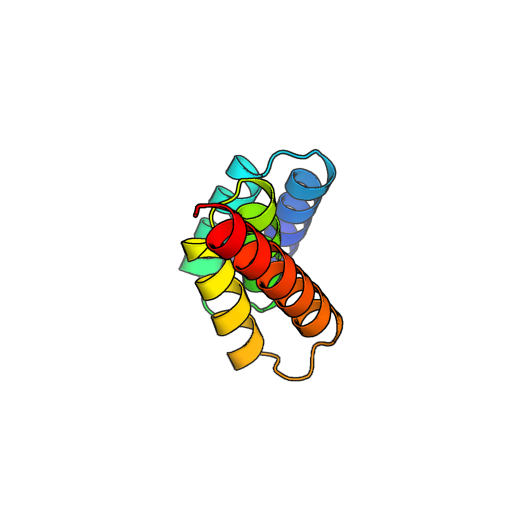1 8.839 1.00 94.38 79 PHE A CA 1
ATOM 618 C C . PHE A 1 79 ? 0.363 -7.961 10.208 1.00 94.38 79 PHE A C 1
ATOM 620 O O . PHE A 1 79 ? -0.769 -7.845 10.672 1.00 94.38 79 PHE A O 1
ATOM 627 N N . GLY A 1 80 ? 1.358 -8.528 10.898 1.00 93.31 80 GLY A N 1
ATOM 628 C CA . GLY A 1 80 ? 1.204 -9.016 12.270 1.00 93.31 80 GLY A CA 1
ATOM 629 C C . GLY A 1 80 ? 0.746 -7.917 13.233 1.00 93.31 80 GLY A C 1
ATOM 630 O O . GLY A 1 80 ? -0.241 -8.103 13.944 1.00 93.31 80 GLY A O 1
ATOM 631 N N . ASN A 1 81 ? 1.392 -6.748 13.192 1.00 92.00 81 ASN A N 1
ATOM 632 C CA . ASN A 1 81 ? 1.008 -5.582 13.996 1.00 92.00 81 ASN A CA 1
ATOM 633 C C . ASN A 1 81 ? -0.420 -5.114 13.681 1.00 92.00 81 ASN A C 1
ATOM 635 O O . ASN A 1 81 ? -1.198 -4.820 14.589 1.00 92.00 81 ASN A O 1
ATOM 639 N N . PHE A 1 82 ? -0.788 -5.073 12.396 1.00 92.00 82 PHE A N 1
ATOM 640 C CA . PHE A 1 82 ? -2.147 -4.733 11.985 1.00 92.00 82 PHE A CA 1
ATOM 641 C C . PHE A 1 82 ? -3.177 -5.722 12.550 1.00 92.00 82 PHE A C 1
ATOM 643 O O . PHE A 1 82 ? -4.176 -5.297 13.127 1.00 92.00 82 PHE A O 1
ATOM 650 N N . LEU A 1 83 ? -2.929 -7.030 12.431 1.00 90.31 83 LEU A N 1
ATOM 651 C CA . LEU A 1 83 ? -3.841 -8.060 12.933 1.00 90.31 83 LEU A CA 1
ATOM 652 C C . LEU A 1 83 ? -3.993 -8.001 14.456 1.00 90.31 83 LEU A C 1
ATOM 654 O O . LEU A 1 83 ? -5.114 -8.100 14.948 1.00 90.31 83 LEU A O 1
ATOM 658 N N . GLN A 1 84 ? -2.905 -7.789 15.201 1.00 87.50 84 GLN A N 1
ATOM 659 C CA . GLN A 1 84 ? -2.968 -7.624 16.657 1.00 87.50 84 GLN A CA 1
ATOM 660 C C . GLN A 1 84 ? -3.847 -6.432 17.057 1.00 87.50 84 GLN A C 1
ATOM 662 O O . GLN A 1 84 ? -4.722 -6.567 17.913 1.00 87.50 84 GLN A O 1
ATOM 667 N N . ASN A 1 85 ? -3.665 -5.283 16.402 1.00 82.56 85 ASN A N 1
ATOM 668 C CA . ASN A 1 85 ? -4.444 -4.078 16.693 1.00 82.56 85 ASN A CA 1
ATOM 669 C C . ASN A 1 85 ? -5.921 -4.223 16.289 1.00 82.56 85 ASN A C 1
ATOM 671 O O . ASN A 1 85 ? -6.818 -3.782 17.012 1.00 82.56 85 ASN A O 1
ATOM 675 N N . PHE A 1 86 ? -6.192 -4.855 15.145 1.00 75.81 86 PHE A N 1
ATOM 676 C CA . PHE A 1 86 ? -7.554 -5.042 14.652 1.00 75.81 86 PHE A CA 1
ATOM 677 C C . PHE A 1 86 ? -8.349 -6.042 15.508 1.00 75.81 86 PHE A C 1
ATOM 679 O O . PHE A 1 86 ? -9.491 -5.774 15.870 1.00 75.81 86 PHE A O 1
ATOM 686 N N . ILE A 1 87 ? -7.731 -7.153 15.926 1.00 64.56 87 ILE A N 1
ATOM 687 C CA . ILE A 1 87 ? -8.382 -8.142 16.802 1.00 64.56 87 ILE A CA 1
ATOM 688 C C . ILE A 1 87 ? -8.723 -7.521 18.167 1.00 64.56 87 ILE A C 1
ATOM 690 O O . ILE A 1 87 ? -9.814 -7.741 18.688 1.00 64.56 87 ILE A O 1
ATOM 694 N N . CYS A 1 88 ? -7.847 -6.685 18.732 1.00 57.69 88 CYS A N 1
ATOM 695 C CA . CYS A 1 88 ? -8.127 -6.013 20.005 1.00 57.69 88 CYS A CA 1
ATOM 696 C C . CYS A 1 88 ? -9.297 -5.014 19.930 1.00 57.69 88 CYS A C 1
ATOM 698 O O . CYS A 1 88 ? -10.017 -4.850 20.915 1.00 57.69 88 CYS A O 1
ATOM 700 N N . THR A 1 89 ? -9.529 -4.375 18.780 1.00 57.16 89 THR A N 1
ATOM 701 C CA . THR A 1 89 ? -10.615 -3.388 18.624 1.00 57.16 89 THR A CA 1
ATOM 702 C C . THR A 1 89 ? -11.989 -4.017 18.371 1.00 57.16 89 THR A C 1
ATOM 704 O O . THR A 1 89 ? -12.997 -3.417 18.743 1.00 57.16 89 THR A O 1
ATOM 707 N N . GLU A 1 90 ? -12.062 -5.234 17.822 1.00 52.03 90 GLU A N 1
ATOM 708 C CA . GLU A 1 90 ? -13.323 -5.992 17.734 1.00 52.03 90 GLU A CA 1
ATOM 709 C C . GLU A 1 90 ? -13.745 -6.584 19.088 1.00 52.03 90 GLU A C 1
ATOM 711 O O . GLU A 1 90 ? -14.935 -6.610 19.400 1.00 52.03 90 GLU A O 1
ATOM 716 N N . VAL A 1 91 ? -12.792 -6.998 19.930 1.00 49.91 91 VAL A N 1
ATOM 717 C CA . VAL A 1 91 ? -13.096 -7.578 21.252 1.00 49.91 91 VAL A CA 1
ATOM 718 C C . VAL A 1 91 ? -13.539 -6.511 22.267 1.00 49.91 91 VAL A C 1
ATOM 720 O O . VAL A 1 91 ? -14.314 -6.812 23.168 1.00 49.91 91 VAL A O 1
ATOM 723 N N . GLN A 1 92 ? -13.132 -5.248 22.098 1.00 39.31 92 GLN A N 1
ATOM 724 C CA . GLN A 1 92 ? -13.564 -4.120 22.945 1.00 39.31 92 GLN A CA 1
ATOM 725 C C . GLN A 1 92 ? -14.928 -3.512 22.558 1.00 39.31 92 GLN A C 1
ATOM 727 O O . GLN A 1 92 ? -15.333 -2.506 23.138 1.00 39.31 92 GLN A O 1
ATOM 732 N N . ARG A 1 93 ? -15.646 -4.090 21.585 1.00 46.31 93 ARG A N 1
ATOM 733 C CA . ARG A 1 93 ? -17.008 -3.669 21.201 1.00 46.31 93 ARG A CA 1
ATOM 734 C C . ARG A 1 93 ? -18.136 -4.413 21.934 1.00 46.31 93 ARG A C 1
ATOM 736 O O . ARG A 1 93 ? -19.287 -4.287 21.518 1.00 46.31 93 ARG A O 1
ATOM 743 N N . PHE A 1 94 ? -17.827 -5.133 23.012 1.00 42.00 94 PHE A N 1
ATOM 744 C CA . PHE A 1 94 ? -18.810 -5.785 23.884 1.00 42.00 94 PHE A CA 1
ATOM 745 C C . PHE A 1 94 ? -18.828 -5.162 25.278 1.00 42.00 94 PHE A C 1
ATOM 747 O O . PHE A 1 94 ? -17.731 -4.957 25.843 1.00 42.00 94 PHE A O 1
#

Mean predicted aligned error: 5.1 Å